Protein AF-A0A7C1I7K1-F1 (afdb_monomer_lite)

pLDDT: mean 94.96, std 5.59, range [52.22, 98.56]

Radius of gyration: 14.06 Å; chains: 1; bounding box: 33×33×34 Å

Sequence (112 aa):
KTIESLLEREELGSTGVGQSIAIPHSKTNGVKELVGVFGVSKKGIDFDALDGEPVNIFFLLLAPEGAAGLMLKALARVSNFLKNKYYRKKILESRDVDAIIKIIEEEEKTKQ

Structure (mmCIF, N/CA/C/O backbone):
data_AF-A0A7C1I7K1-F1
#
_entry.id   AF-A0A7C1I7K1-F1
#
loop_
_atom_site.group_PDB
_atom_site.id
_atom_site.type_symbol
_atom_site.label_atom_id
_atom_site.label_alt_id
_atom_site.label_comp_id
_atom_site.label_asym_id
_atom_site.label_entity_id
_atom_site.label_seq_id
_atom_site.pdbx_PDB_ins_code
_atom_site.Cartn_x
_atom_site.Cartn_y
_atom_site.Cartn_z
_atom_site.occupancy
_atom_site.B_iso_or_equiv
_atom_site.auth_seq_id
_atom_site.auth_comp_id
_atom_site.auth_asym_id
_atom_site.auth_atom_id
_atom_site.pdbx_PDB_model_num
ATOM 1 N N . LYS A 1 1 ? 2.115 -6.194 -19.127 1.00 80.50 1 LYS A N 1
ATOM 2 C CA . LYS A 1 1 ? 3.135 -5.212 -18.680 1.00 80.50 1 LYS A CA 1
ATOM 3 C C . LYS A 1 1 ? 2.946 -4.817 -17.216 1.00 80.50 1 LYS A C 1
ATOM 5 O O . LYS A 1 1 ? 3.358 -5.613 -16.403 1.00 80.50 1 LYS A O 1
ATOM 10 N N . THR A 1 2 ? 2.286 -3.720 -16.810 1.00 93.00 2 THR A N 1
ATOM 11 C CA . THR A 1 2 ? 2.246 -3.367 -15.361 1.00 93.00 2 THR A CA 1
ATOM 12 C C . THR A 1 2 ? 1.567 -4.406 -14.466 1.00 93.00 2 THR A C 1
ATOM 14 O O . THR A 1 2 ? 2.126 -4.757 -13.435 1.00 93.00 2 THR A O 1
ATOM 17 N N . ILE A 1 3 ? 0.383 -4.899 -14.851 1.00 94.75 3 ILE A N 1
ATOM 18 C CA . ILE A 1 3 ? -0.334 -5.927 -14.073 1.00 94.75 3 ILE A CA 1
ATOM 19 C C . ILE A 1 3 ? 0.492 -7.214 -13.996 1.00 94.75 3 ILE A C 1
ATOM 21 O O . ILE A 1 3 ? 0.660 -7.776 -12.928 1.00 94.75 3 ILE A O 1
ATOM 25 N N . GLU A 1 4 ? 1.050 -7.636 -15.125 1.00 95.44 4 GLU A N 1
ATOM 26 C CA . GLU A 1 4 ? 1.912 -8.816 -15.233 1.00 95.44 4 GLU A CA 1
ATOM 27 C C . GLU A 1 4 ? 3.133 -8.727 -14.309 1.00 95.44 4 GLU A C 1
ATOM 29 O O . GLU A 1 4 ? 3.329 -9.621 -13.502 1.00 95.44 4 GLU A O 1
ATOM 34 N N . SER A 1 5 ? 3.870 -7.609 -14.303 1.00 95.19 5 SER A N 1
ATOM 35 C CA . SER A 1 5 ? 5.018 -7.443 -13.399 1.00 95.19 5 SER A CA 1
ATOM 36 C C . SER A 1 5 ? 4.628 -7.426 -11.915 1.00 95.19 5 SER A C 1
ATOM 38 O O . SER A 1 5 ? 5.413 -7.840 -11.066 1.00 95.19 5 SER A O 1
ATOM 40 N N . LEU A 1 6 ? 3.422 -6.950 -11.580 1.00 96.44 6 LEU A N 1
ATOM 41 C CA . LEU A 1 6 ? 2.901 -7.052 -10.214 1.00 96.44 6 LEU A CA 1
ATOM 42 C C . LEU A 1 6 ? 2.605 -8.502 -9.835 1.00 96.44 6 LEU A C 1
ATOM 44 O O . LEU A 1 6 ? 2.976 -8.911 -8.741 1.00 96.44 6 LEU A O 1
ATOM 48 N N . LEU A 1 7 ? 1.973 -9.266 -10.729 1.00 96.44 7 LEU A N 1
ATOM 49 C CA . LEU A 1 7 ? 1.680 -10.681 -10.502 1.00 96.44 7 LEU A CA 1
ATOM 50 C C . LEU A 1 7 ? 2.967 -11.501 -10.373 1.00 96.44 7 LEU A C 1
ATOM 52 O O . LEU A 1 7 ? 3.115 -12.215 -9.391 1.00 96.44 7 LEU A O 1
ATOM 56 N N . GLU A 1 8 ? 3.937 -11.313 -11.272 1.00 96.56 8 GLU A N 1
ATOM 57 C CA . GLU A 1 8 ? 5.263 -11.947 -11.185 1.00 96.56 8 GLU A CA 1
ATOM 58 C C . GLU A 1 8 ? 5.956 -11.636 -9.851 1.00 96.56 8 GLU A C 1
ATOM 60 O O . GLU A 1 8 ? 6.612 -12.494 -9.261 1.00 96.56 8 GLU A O 1
ATOM 65 N N . ARG A 1 9 ? 5.817 -10.403 -9.339 1.00 95.88 9 ARG A N 1
ATOM 66 C CA . ARG A 1 9 ? 6.331 -10.067 -8.010 1.00 95.88 9 ARG A CA 1
ATOM 67 C C . ARG A 1 9 ? 5.565 -10.806 -6.919 1.00 95.88 9 ARG A C 1
ATOM 69 O O . ARG A 1 9 ? 6.208 -11.306 -5.999 1.00 95.88 9 ARG A O 1
AT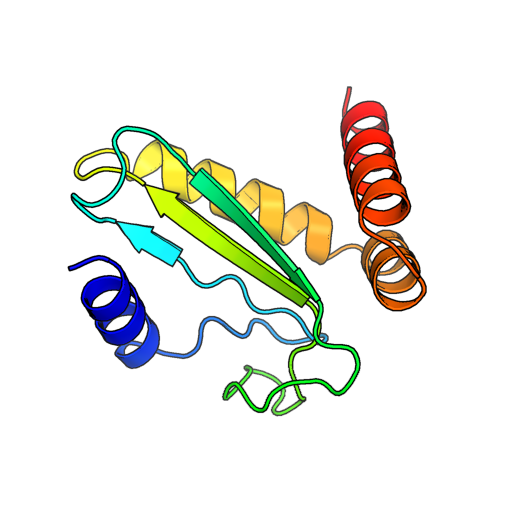OM 76 N N . GLU A 1 10 ? 4.243 -10.832 -6.974 1.00 97.44 10 GLU A N 1
ATOM 77 C CA . GLU A 1 10 ? 3.402 -11.465 -5.956 1.00 97.44 10 GLU A CA 1
ATOM 78 C C . GLU A 1 10 ? 3.636 -12.988 -5.887 1.00 97.44 10 GLU A C 1
ATOM 80 O O . GLU A 1 10 ? 3.658 -13.554 -4.798 1.00 97.44 10 GLU A O 1
ATOM 85 N N . GLU A 1 11 ? 3.948 -13.633 -7.017 1.00 96.94 11 GLU A N 1
ATOM 86 C CA . GLU A 1 11 ? 4.321 -15.057 -7.105 1.00 96.94 11 GLU A CA 1
ATOM 87 C C . GLU A 1 11 ? 5.597 -15.412 -6.323 1.00 96.94 11 GLU A C 1
ATOM 89 O O . GLU A 1 11 ? 5.749 -16.543 -5.862 1.00 96.94 11 GLU A O 1
ATOM 94 N N . LEU A 1 12 ? 6.511 -14.455 -6.114 1.00 96.69 12 LEU A N 1
ATOM 95 C CA . LEU A 1 12 ? 7.692 -14.658 -5.261 1.00 96.69 12 LEU A CA 1
ATOM 96 C C . LEU A 1 12 ? 7.336 -14.764 -3.769 1.00 96.69 12 LEU A C 1
ATOM 98 O O . LEU A 1 12 ? 8.184 -15.130 -2.953 1.00 96.69 12 LEU A O 1
ATOM 102 N N . GLY A 1 13 ? 6.111 -14.392 -3.408 1.00 96.81 13 GLY A N 1
ATOM 103 C CA . GLY A 1 13 ? 5.590 -14.384 -2.053 1.00 96.81 13 GLY A CA 1
ATOM 104 C C . GLY A 1 13 ? 4.753 -13.137 -1.797 1.00 96.81 13 GLY A C 1
ATOM 105 O O . GLY A 1 13 ? 5.128 -12.035 -2.232 1.00 96.81 13 GLY A O 1
ATOM 106 N N . SER A 1 14 ? 3.668 -13.335 -1.037 1.00 97.81 14 SER A N 1
ATOM 107 C CA . SER A 1 14 ? 2.689 -12.297 -0.719 1.00 97.81 14 SER A CA 1
ATOM 108 C C . SER A 1 14 ? 3.351 -11.028 -0.186 1.00 97.81 14 SER A C 1
ATOM 110 O O . SER A 1 14 ? 4.276 -11.043 0.634 1.00 97.81 14 SER A O 1
ATOM 112 N N . THR A 1 15 ? 2.850 -9.896 -0.658 1.00 97.94 15 THR A N 1
ATOM 113 C CA . THR A 1 15 ? 3.160 -8.558 -0.163 1.00 97.94 15 THR A CA 1
ATOM 114 C C . THR A 1 15 ? 2.182 -8.108 0.926 1.00 97.94 15 THR A C 1
ATOM 116 O O . THR A 1 15 ? 2.264 -6.967 1.398 1.00 97.94 15 THR A O 1
ATOM 119 N N . GLY A 1 16 ? 1.292 -9.004 1.368 1.00 97.88 16 GLY A N 1
ATOM 120 C CA . GLY A 1 16 ? 0.508 -8.899 2.592 1.00 97.88 16 GLY A CA 1
ATOM 121 C C . GLY A 1 16 ? 1.398 -9.046 3.825 1.00 97.88 16 GLY A C 1
ATOM 122 O O . GLY A 1 16 ? 1.776 -10.143 4.227 1.00 97.88 16 GLY A O 1
ATOM 123 N N . VAL A 1 17 ? 1.726 -7.924 4.463 1.00 96.25 17 VAL A N 1
ATOM 124 C CA . VAL A 1 17 ? 2.667 -7.872 5.601 1.00 96.25 17 VAL A CA 1
ATOM 125 C C . VAL A 1 17 ? 2.000 -8.134 6.958 1.00 96.25 17 VAL A C 1
ATOM 127 O O . VAL A 1 17 ? 2.650 -8.019 8.000 1.00 96.25 17 VAL A O 1
ATOM 130 N N . GLY A 1 18 ? 0.705 -8.453 6.944 1.00 95.94 18 GLY A N 1
ATOM 131 C CA . GLY A 1 18 ? -0.143 -8.634 8.116 1.00 95.94 18 GLY A CA 1
ATOM 132 C C . GLY A 1 18 ? -0.735 -7.334 8.660 1.00 95.94 18 GLY A C 1
ATOM 133 O O . GLY A 1 18 ? -0.517 -6.241 8.130 1.00 95.94 18 GLY A O 1
ATOM 134 N N . GLN A 1 19 ? -1.516 -7.447 9.734 1.00 96.50 19 GLN A N 1
ATOM 135 C CA . GLN A 1 19 ? -2.252 -6.344 10.366 1.00 96.50 19 GLN A CA 1
ATOM 136 C C . GLN A 1 19 ? -3.170 -5.608 9.373 1.00 96.50 19 GLN A C 1
ATOM 138 O O . GLN A 1 19 ? -3.283 -4.376 9.412 1.00 96.50 19 GLN A O 1
ATOM 143 N N . SER A 1 20 ? -3.805 -6.378 8.484 1.00 97.38 20 SER A N 1
ATOM 144 C CA . SER A 1 20 ? -4.701 -5.912 7.421 1.00 97.38 20 SER A CA 1
ATOM 145 C C . SER A 1 20 ? -4.040 -5.037 6.345 1.00 97.38 20 SER A C 1
ATOM 147 O O . SER A 1 20 ? -4.735 -4.244 5.703 1.00 97.38 20 SER A O 1
ATOM 149 N N . ILE A 1 21 ? -2.721 -5.150 6.139 1.00 98.31 21 ILE A N 1
ATOM 150 C CA . ILE A 1 21 ? -1.956 -4.345 5.174 1.00 98.31 21 ILE A CA 1
ATOM 151 C C . ILE A 1 21 ? -1.341 -5.220 4.081 1.00 98.31 21 ILE A C 1
ATOM 153 O O . ILE A 1 21 ? -0.683 -6.217 4.376 1.00 98.31 21 ILE A O 1
ATOM 157 N N . ALA A 1 22 ? -1.423 -4.752 2.838 1.00 98.25 22 ALA A N 1
ATOM 158 C CA . ALA A 1 22 ? -0.531 -5.162 1.764 1.00 98.25 22 ALA A CA 1
ATOM 159 C C . ALA A 1 22 ? 0.146 -3.947 1.131 1.00 98.25 22 ALA A C 1
ATOM 161 O O . ALA A 1 22 ? -0.426 -2.855 1.035 1.00 98.25 22 ALA A O 1
ATOM 162 N N . ILE A 1 23 ? 1.374 -4.155 0.663 1.00 98.06 23 ILE A N 1
ATOM 163 C CA . ILE A 1 23 ? 2.134 -3.143 -0.071 1.00 98.06 23 ILE A CA 1
ATOM 164 C C . ILE A 1 23 ? 2.586 -3.747 -1.407 1.00 98.06 23 ILE A C 1
ATOM 166 O O . ILE A 1 23 ? 3.782 -4.012 -1.569 1.00 98.06 23 ILE A O 1
ATOM 170 N N . PRO A 1 24 ? 1.667 -4.013 -2.360 1.00 97.94 24 PRO A N 1
ATOM 171 C CA . PRO A 1 24 ? 2.045 -4.513 -3.676 1.00 97.94 24 PRO A CA 1
ATOM 172 C C . PRO A 1 24 ? 3.010 -3.542 -4.347 1.00 97.94 24 PRO A C 1
ATOM 174 O O . PRO A 1 24 ? 2.870 -2.323 -4.232 1.00 97.94 24 PRO A O 1
ATOM 177 N N . HIS A 1 25 ? 4.023 -4.045 -5.038 1.00 97.62 25 HIS A N 1
ATOM 178 C CA . HIS A 1 25 ? 5.004 -3.167 -5.664 1.00 97.62 25 HIS A CA 1
ATOM 179 C C . HIS A 1 25 ? 5.659 -3.816 -6.865 1.00 97.62 25 HIS A C 1
ATOM 181 O O . HIS A 1 25 ? 5.920 -5.008 -6.854 1.00 97.62 25 HIS A O 1
ATOM 187 N N . SER A 1 26 ? 5.978 -3.036 -7.893 1.00 96.50 26 SER A N 1
ATOM 188 C CA . SER A 1 26 ? 6.780 -3.546 -9.003 1.00 96.50 26 SER A CA 1
ATOM 189 C C . SER A 1 26 ? 7.540 -2.449 -9.731 1.00 96.50 26 SER A C 1
ATOM 191 O O . SER A 1 26 ? 7.139 -1.282 -9.761 1.00 96.50 26 SER A O 1
ATOM 193 N N . LYS A 1 27 ? 8.650 -2.844 -10.360 1.00 95.06 27 LYS A N 1
ATOM 194 C CA . LYS A 1 27 ? 9.265 -2.059 -11.431 1.00 95.06 27 LYS A CA 1
ATOM 195 C C . LYS A 1 27 ? 8.504 -2.356 -12.721 1.00 95.06 27 LYS A C 1
ATOM 197 O O . LYS A 1 27 ? 8.139 -3.503 -12.961 1.00 95.06 27 LYS A O 1
ATOM 202 N N . THR A 1 28 ? 8.227 -1.341 -13.527 1.00 94.75 28 THR A N 1
ATOM 203 C CA . THR A 1 28 ? 7.479 -1.498 -14.781 1.00 94.75 28 THR A CA 1
ATOM 204 C C . THR A 1 28 ? 7.832 -0.382 -15.759 1.00 94.75 28 THR A C 1
ATOM 206 O O . THR A 1 28 ? 8.123 0.741 -15.355 1.00 94.75 28 THR A O 1
ATOM 209 N N . ASN A 1 29 ? 7.732 -0.661 -17.057 1.00 93.94 29 ASN A N 1
ATOM 210 C CA . ASN A 1 29 ? 7.791 0.355 -18.113 1.00 93.94 29 ASN A CA 1
ATOM 211 C C . ASN A 1 29 ? 6.466 1.121 -18.307 1.00 93.94 29 ASN A C 1
ATOM 213 O O . ASN A 1 29 ? 6.384 2.005 -19.156 1.00 93.94 29 ASN A O 1
ATOM 217 N N . GLY A 1 30 ? 5.426 0.790 -17.535 1.00 94.56 30 GLY A N 1
ATOM 218 C CA . GLY A 1 30 ? 4.121 1.451 -17.596 1.00 94.56 30 GLY A CA 1
ATOM 219 C C . GLY A 1 30 ? 4.034 2.790 -16.857 1.00 94.56 30 GLY A C 1
ATOM 220 O O . GLY A 1 30 ? 3.016 3.464 -16.977 1.00 94.56 30 G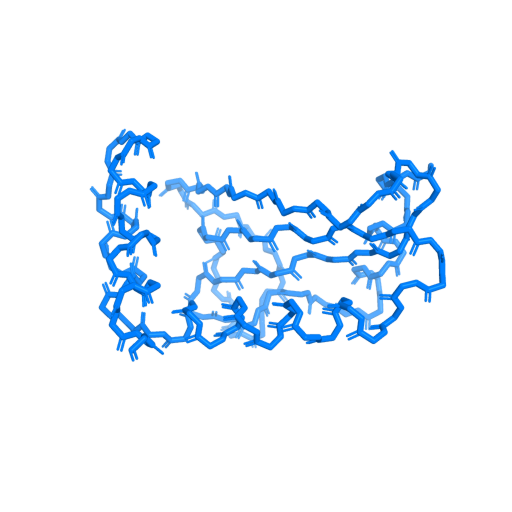LY A O 1
ATOM 221 N N . VAL A 1 31 ? 5.069 3.184 -16.107 1.00 95.56 31 VAL A N 1
ATOM 222 C CA . VAL A 1 31 ? 5.159 4.490 -15.432 1.00 95.56 31 VAL A CA 1
ATOM 223 C C . VAL A 1 31 ? 6.503 5.149 -15.736 1.00 95.56 31 VAL A C 1
ATOM 225 O O . VAL A 1 31 ? 7.505 4.465 -15.931 1.00 95.56 31 VAL A O 1
ATOM 228 N N . LYS A 1 32 ? 6.528 6.484 -15.791 1.00 95.25 32 LYS A N 1
ATOM 229 C CA . LYS A 1 32 ? 7.754 7.268 -16.045 1.00 95.25 32 LYS A CA 1
ATOM 230 C C . LYS A 1 32 ? 8.426 7.772 -14.766 1.00 95.25 32 LYS A C 1
ATOM 232 O O . LYS A 1 32 ? 9.573 8.200 -14.804 1.00 95.25 32 LYS A O 1
ATOM 237 N N . GLU A 1 33 ? 7.720 7.703 -13.646 1.00 95.94 33 GLU A N 1
ATOM 238 C CA . GLU A 1 33 ? 8.148 8.162 -12.327 1.00 95.94 33 GLU A CA 1
ATOM 239 C C . GLU A 1 33 ? 7.598 7.228 -11.242 1.00 95.94 33 GLU A C 1
ATOM 241 O O . GLU A 1 33 ? 6.840 6.304 -11.543 1.00 95.94 33 GLU A O 1
ATOM 246 N N . LEU A 1 34 ? 8.010 7.430 -9.987 1.00 96.88 34 LEU A N 1
ATOM 247 C CA . LEU A 1 34 ? 7.450 6.678 -8.867 1.00 96.88 34 LEU A CA 1
ATOM 248 C C . LEU A 1 34 ? 5.981 7.075 -8.670 1.00 96.88 34 LEU A C 1
ATOM 250 O O . LEU A 1 34 ? 5.682 8.235 -8.405 1.00 96.88 34 LEU A O 1
ATOM 254 N N . VAL A 1 35 ? 5.087 6.095 -8.728 1.00 97.00 35 VAL A N 1
ATOM 255 C CA . VAL A 1 35 ? 3.648 6.263 -8.515 1.00 97.00 35 VAL A CA 1
ATOM 256 C C . VAL A 1 35 ? 3.232 5.467 -7.284 1.00 97.00 35 VAL A C 1
ATOM 258 O O . VAL A 1 35 ? 3.537 4.279 -7.171 1.00 97.00 35 VAL A O 1
ATOM 261 N N . GLY A 1 36 ? 2.518 6.124 -6.371 1.00 96.19 36 GLY A N 1
ATOM 262 C CA . GLY A 1 36 ? 1.834 5.489 -5.248 1.00 96.19 36 GLY A CA 1
ATOM 263 C C . GLY A 1 36 ? 0.325 5.472 -5.470 1.00 96.19 36 GLY A C 1
ATOM 264 O O . GLY A 1 36 ? -0.240 6.469 -5.913 1.00 96.19 36 GLY A O 1
ATOM 265 N N . VAL A 1 37 ? -0.333 4.360 -5.149 1.00 96.38 37 VAL A N 1
ATOM 266 C CA . VAL A 1 37 ? -1.797 4.242 -5.184 1.00 96.38 37 VAL A CA 1
ATOM 267 C C . VAL A 1 37 ? -2.281 3.699 -3.850 1.00 96.38 37 VAL A C 1
ATOM 269 O O . VAL A 1 37 ? -1.802 2.668 -3.382 1.00 96.38 37 VAL A O 1
ATOM 272 N N . PHE A 1 38 ? -3.249 4.387 -3.252 1.00 96.31 38 PHE A N 1
ATOM 273 C CA . PHE A 1 38 ? -3.848 3.995 -1.985 1.00 96.31 38 PHE A CA 1
ATOM 274 C C . PHE A 1 38 ? -5.245 3.415 -2.201 1.00 96.31 38 PHE A C 1
ATOM 276 O O . PHE A 1 38 ? -6.077 4.028 -2.868 1.00 96.31 38 PHE A O 1
ATOM 283 N N . GLY A 1 39 ? -5.511 2.249 -1.620 1.00 95.88 39 GLY A N 1
ATOM 284 C CA . GLY A 1 39 ? -6.797 1.567 -1.708 1.00 95.88 39 GLY A CA 1
ATOM 285 C C . GLY A 1 39 ? -7.246 1.032 -0.354 1.00 95.88 39 GLY A C 1
ATOM 286 O O . GLY A 1 39 ? -6.435 0.549 0.435 1.00 95.88 39 GLY A O 1
ATOM 287 N N . VAL A 1 40 ? -8.553 1.099 -0.088 1.00 97.12 40 VAL A N 1
ATOM 288 C CA . VAL A 1 40 ? -9.157 0.528 1.123 1.00 97.12 40 VAL A CA 1
ATOM 289 C C . VAL A 1 40 ? -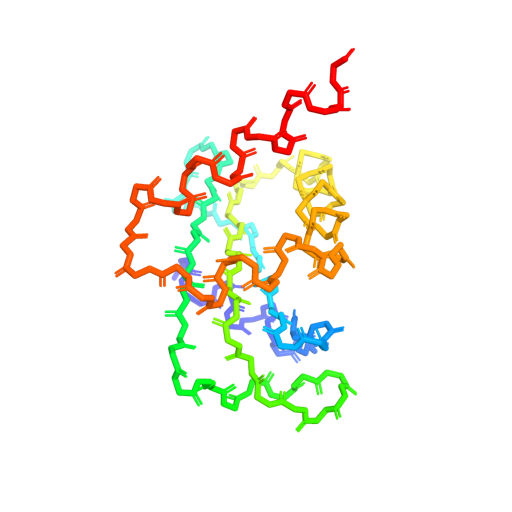10.328 -0.374 0.749 1.00 97.12 40 VAL A C 1
ATOM 291 O O . VAL A 1 40 ? -11.331 0.092 0.212 1.00 97.12 40 VAL A O 1
ATOM 294 N N . SER A 1 41 ? -10.233 -1.658 1.090 1.00 96.94 41 SER A N 1
ATOM 295 C CA . SER A 1 41 ? -11.356 -2.594 1.056 1.00 96.94 41 SER A CA 1
ATOM 296 C C . SER A 1 41 ? -12.051 -2.618 2.414 1.00 96.94 41 SER A C 1
ATOM 298 O O . SER A 1 41 ? -11.465 -3.021 3.419 1.00 96.94 41 SER A O 1
ATOM 300 N N . LYS A 1 42 ? -13.330 -2.227 2.466 1.00 93.19 42 LYS A N 1
ATOM 301 C CA . LYS A 1 42 ? -14.116 -2.264 3.714 1.00 93.19 42 LYS A CA 1
ATOM 302 C C . LYS A 1 42 ? -14.394 -3.680 4.212 1.00 93.19 42 LYS A C 1
ATOM 304 O O . LYS A 1 42 ? -14.475 -3.882 5.415 1.00 93.19 42 LYS A O 1
ATOM 309 N N . LYS A 1 43 ? -14.535 -4.643 3.300 1.00 95.75 43 LYS A N 1
ATOM 310 C CA . LYS A 1 43 ? -14.793 -6.049 3.646 1.00 95.75 43 LYS A CA 1
ATOM 311 C C . LYS A 1 43 ? -13.516 -6.851 3.899 1.00 95.75 43 LYS A C 1
ATOM 313 O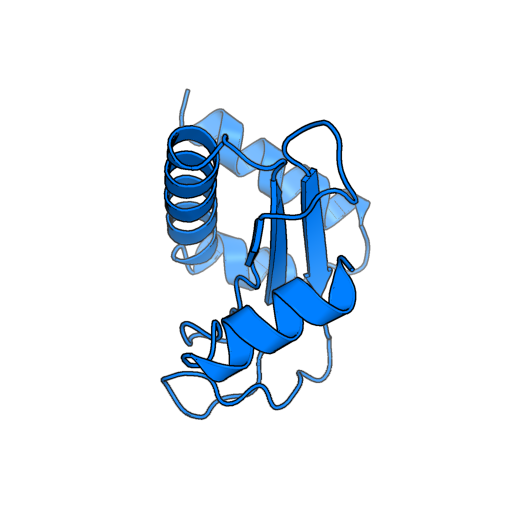 O . LYS A 1 43 ? -13.596 -7.921 4.482 1.00 95.75 43 LYS A O 1
ATOM 318 N N . GLY A 1 44 ? -12.365 -6.327 3.483 1.00 97.69 44 GLY A N 1
ATOM 319 C CA . GLY A 1 44 ? -11.131 -7.098 3.400 1.00 97.69 44 GLY A CA 1
ATOM 320 C C . GLY A 1 44 ? -11.087 -7.933 2.120 1.00 97.69 44 GLY A C 1
ATOM 321 O O . GLY A 1 44 ? -12.106 -8.120 1.451 1.00 97.69 44 GLY A O 1
ATOM 322 N N . ILE A 1 45 ? -9.890 -8.357 1.738 1.00 98.25 45 ILE A N 1
ATOM 323 C CA . ILE A 1 45 ? -9.621 -9.246 0.606 1.00 98.25 45 ILE A CA 1
ATOM 324 C C . ILE A 1 45 ? -8.660 -10.319 1.113 1.00 98.25 45 ILE A C 1
ATOM 326 O O . ILE A 1 45 ? -7.696 -9.990 1.807 1.00 98.25 45 ILE A O 1
ATOM 330 N N . ASP A 1 46 ? -8.939 -11.577 0.785 1.00 97.75 46 ASP A N 1
ATOM 331 C CA . ASP A 1 46 ? -7.984 -12.661 0.995 1.00 97.75 46 ASP A CA 1
ATOM 332 C C . ASP A 1 46 ? -6.785 -12.454 0.061 1.00 97.75 46 ASP A C 1
ATOM 334 O O . ASP A 1 46 ? -6.950 -12.324 -1.153 1.00 97.75 46 ASP A O 1
ATOM 338 N N . PHE A 1 47 ? -5.606 -12.301 0.652 1.00 97.62 47 PHE A N 1
ATOM 339 C CA . PHE A 1 47 ? -4.393 -11.846 -0.029 1.00 97.62 47 PHE A CA 1
ATOM 340 C C . PHE A 1 47 ? -3.163 -12.651 0.414 1.00 97.62 47 PHE A C 1
ATOM 342 O O . PHE A 1 47 ? -2.036 -12.164 0.320 1.00 97.62 47 PHE A O 1
ATOM 349 N N . ASP A 1 48 ? -3.380 -13.845 0.979 1.00 97.38 48 ASP A N 1
ATOM 350 C CA . ASP A 1 48 ? -2.320 -14.712 1.507 1.00 97.38 48 ASP A CA 1
ATOM 351 C C . ASP A 1 48 ? -1.349 -13.964 2.441 1.00 97.38 48 ASP A C 1
ATOM 353 O O . ASP A 1 48 ? -0.127 -14.117 2.366 1.00 97.38 48 ASP A O 1
ATOM 357 N N . ALA A 1 49 ? -1.883 -13.075 3.287 1.00 97.75 49 ALA A N 1
ATOM 358 C CA . ALA A 1 49 ? -1.067 -12.253 4.172 1.00 97.75 49 ALA A CA 1
ATOM 359 C C . ALA A 1 49 ? -0.288 -13.116 5.174 1.00 97.75 49 ALA A C 1
ATOM 361 O O . ALA A 1 49 ? -0.729 -14.193 5.570 1.00 97.75 49 ALA A O 1
ATOM 362 N N . LEU A 1 50 ? 0.857 -12.609 5.639 1.00 96.62 50 LEU A N 1
ATOM 363 C CA . LEU A 1 50 ? 1.769 -13.340 6.527 1.00 96.62 50 LEU A CA 1
ATOM 364 C C . LEU A 1 50 ? 1.109 -13.882 7.811 1.00 96.62 50 LEU A C 1
ATOM 366 O O . LEU A 1 50 ? 1.540 -14.906 8.335 1.00 96.62 50 LEU A O 1
ATOM 370 N N . ASP A 1 51 ? 0.104 -13.183 8.338 1.00 97.31 51 ASP A N 1
ATOM 371 C CA . ASP A 1 51 ? -0.648 -13.573 9.536 1.00 97.31 51 ASP A CA 1
ATOM 372 C C . ASP A 1 51 ? -1.934 -14.361 9.234 1.00 97.31 51 ASP A C 1
ATOM 374 O O . ASP A 1 51 ? -2.633 -14.747 10.167 1.00 97.31 51 ASP A O 1
ATOM 378 N N . GLY A 1 52 ? -2.232 -14.629 7.959 1.00 97.31 52 GLY A N 1
ATOM 379 C CA . GLY A 1 52 ? -3.430 -15.339 7.509 1.00 97.31 52 GLY A CA 1
ATOM 380 C C . GLY A 1 52 ? -4.718 -14.512 7.558 1.00 97.31 52 GLY A C 1
ATOM 381 O O . GLY A 1 52 ? -5.787 -15.041 7.264 1.00 97.31 52 GLY A O 1
ATOM 382 N N . GLU A 1 53 ? -4.641 -13.229 7.920 1.00 97.56 53 GLU A N 1
ATOM 383 C CA . GLU A 1 53 ? -5.812 -12.363 8.046 1.00 97.56 53 GLU A CA 1
ATOM 384 C C . GLU A 1 53 ? -6.110 -11.603 6.738 1.00 97.56 53 GLU A C 1
ATOM 386 O O . GLU A 1 53 ? -5.191 -11.242 5.993 1.00 97.56 53 GLU A O 1
ATOM 391 N N . PRO A 1 54 ? -7.386 -11.271 6.453 1.00 98.25 54 PRO A N 1
ATOM 392 C CA . PRO A 1 54 ? -7.739 -10.461 5.293 1.00 98.25 54 PRO A CA 1
ATOM 393 C C . PRO A 1 54 ? -7.068 -9.081 5.290 1.00 98.25 54 PRO A C 1
ATOM 395 O O . PRO A 1 54 ? -6.944 -8.399 6.314 1.00 98.25 54 PRO A O 1
ATOM 398 N N . VAL A 1 55 ? -6.716 -8.608 4.095 1.00 98.56 55 VAL A N 1
ATOM 399 C CA . VAL A 1 55 ? -6.124 -7.286 3.888 1.00 98.56 55 VAL A CA 1
ATOM 400 C C . VAL A 1 55 ? -7.200 -6.253 3.580 1.00 98.56 55 VAL A C 1
ATOM 402 O O . VAL A 1 55 ? -8.016 -6.414 2.673 1.00 98.56 55 VAL A O 1
ATOM 405 N N . ASN A 1 56 ? -7.174 -5.137 4.307 1.00 98.31 56 ASN A N 1
ATOM 406 C CA . ASN A 1 56 ? -8.070 -4.005 4.090 1.00 98.31 56 ASN A CA 1
ATOM 407 C C . ASN A 1 56 ? -7.356 -2.813 3.456 1.00 98.31 56 ASN A C 1
ATOM 409 O O . ASN A 1 56 ? -7.977 -2.090 2.685 1.00 98.31 56 ASN A O 1
ATOM 413 N N . ILE A 1 57 ? -6.089 -2.577 3.797 1.00 98.19 57 ILE A N 1
ATOM 414 C CA . ILE A 1 57 ? -5.321 -1.410 3.366 1.00 98.19 57 ILE A CA 1
ATOM 415 C C . ILE A 1 57 ? -4.288 -1.852 2.337 1.00 98.19 57 ILE A C 1
ATOM 417 O O . ILE A 1 57 ? -3.418 -2.667 2.633 1.00 98.19 57 ILE A O 1
ATOM 421 N N . PHE A 1 58 ? -4.354 -1.258 1.152 1.00 98.19 58 PHE A N 1
ATOM 422 C CA . PHE A 1 58 ? -3.431 -1.504 0.056 1.00 98.19 58 PHE A CA 1
ATOM 423 C C . PHE A 1 58 ? -2.678 -0.221 -0.268 1.00 98.19 58 PHE A C 1
ATOM 425 O O . PHE A 1 58 ? -3.290 0.822 -0.505 1.00 98.19 58 PHE A O 1
ATOM 432 N N . PHE A 1 59 ? -1.353 -0.305 -0.321 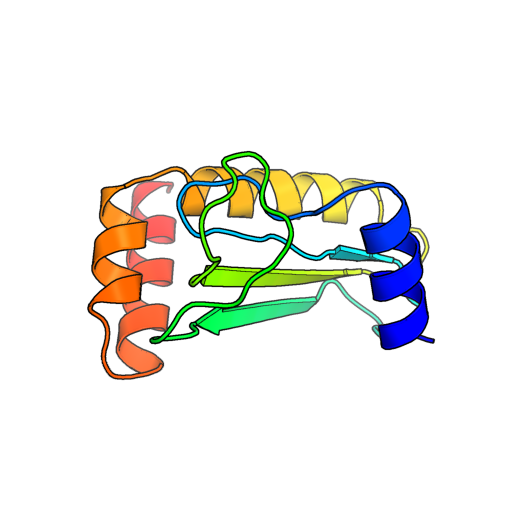1.00 97.75 59 PHE A N 1
ATOM 433 C CA . PHE A 1 59 ? -0.521 0.766 -0.858 1.00 97.75 59 PHE A CA 1
ATOM 434 C C . PHE A 1 59 ? 0.335 0.208 -1.991 1.00 97.75 59 PHE A C 1
ATOM 436 O O . PHE A 1 59 ? 1.381 -0.390 -1.758 1.00 97.75 59 PHE A O 1
ATOM 443 N N . LEU A 1 60 ? -0.113 0.408 -3.227 1.00 98.06 60 LEU A N 1
ATOM 444 C CA . LEU A 1 60 ? 0.613 -0.016 -4.416 1.00 98.06 60 LEU A CA 1
ATOM 445 C C . LEU A 1 60 ? 1.733 0.983 -4.743 1.00 98.06 60 LEU A C 1
ATOM 447 O O . LEU A 1 60 ? 1.491 2.188 -4.793 1.00 98.06 60 LEU A O 1
ATOM 451 N N . LEU A 1 61 ? 2.939 0.482 -5.011 1.00 98.00 61 LEU A N 1
ATOM 452 C CA . LEU A 1 61 ? 4.078 1.273 -5.485 1.00 98.00 61 LEU A CA 1
ATOM 453 C C . LEU A 1 61 ? 4.565 0.788 -6.853 1.00 98.00 61 LEU A C 1
ATOM 455 O O . LEU A 1 61 ? 4.992 -0.353 -7.015 1.00 98.00 61 LEU A O 1
ATOM 459 N N . LEU A 1 62 ? 4.574 1.680 -7.836 1.00 97.62 62 LEU A N 1
ATOM 460 C CA . LEU A 1 62 ? 5.118 1.420 -9.166 1.00 97.62 62 LEU A CA 1
ATOM 461 C C . LEU A 1 62 ? 6.296 2.346 -9.418 1.00 97.62 62 LEU A C 1
ATOM 463 O O . LEU A 1 62 ? 6.191 3.545 -9.184 1.00 97.62 62 LEU A O 1
ATOM 467 N N . ALA A 1 63 ? 7.408 1.816 -9.916 1.00 96.81 63 ALA A N 1
ATOM 468 C CA . ALA A 1 63 ? 8.547 2.643 -10.308 1.00 96.81 63 ALA A CA 1
ATOM 469 C C . ALA A 1 63 ? 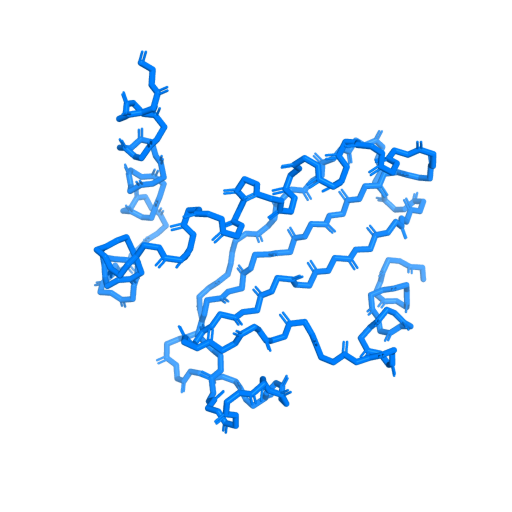9.037 2.282 -11.716 1.00 96.81 63 ALA A C 1
ATOM 471 O O . ALA A 1 63 ? 8.895 1.126 -12.128 1.00 96.81 63 ALA A O 1
ATOM 472 N N . PRO A 1 64 ? 9.657 3.231 -12.439 1.00 96.19 64 PRO A N 1
ATOM 473 C CA . PRO A 1 64 ? 10.307 2.930 -13.702 1.00 96.19 64 PRO A CA 1
ATOM 474 C C . PRO A 1 64 ? 11.480 1.964 -13.499 1.00 96.19 64 PRO A C 1
ATOM 476 O O . PRO A 1 64 ? 12.060 1.842 -12.410 1.00 96.19 64 PRO A O 1
ATOM 479 N N . GLU A 1 65 ? 11.861 1.286 -14.577 1.00 92.19 65 GLU A N 1
ATOM 480 C CA . GLU A 1 65 ? 13.085 0.488 -14.607 1.00 92.19 65 GLU A CA 1
ATOM 481 C C . GLU A 1 65 ? 14.302 1.360 -14.229 1.00 92.19 65 GLU A C 1
ATOM 483 O O . GLU A 1 65 ? 14.399 2.526 -14.605 1.00 92.19 65 GLU A O 1
ATOM 488 N N . GLY A 1 66 ? 15.211 0.825 -13.406 1.00 90.75 66 GLY A N 1
ATOM 489 C CA . GLY A 1 66 ? 16.377 1.558 -12.884 1.00 90.75 66 GLY A CA 1
ATOM 490 C C . GLY A 1 66 ? 16.159 2.331 -11.571 1.00 90.75 66 GLY A C 1
ATOM 491 O O . GLY A 1 66 ? 17.133 2.679 -10.908 1.00 90.75 66 GLY A O 1
ATOM 492 N N . ALA A 1 67 ? 14.921 2.521 -11.101 1.00 93.44 67 ALA A N 1
ATOM 493 C CA . ALA A 1 67 ? 14.626 3.296 -9.885 1.00 93.44 67 ALA A CA 1
ATOM 494 C C . ALA A 1 67 ? 14.626 2.475 -8.571 1.00 93.44 67 ALA A C 1
ATOM 496 O O . ALA A 1 67 ? 13.864 2.760 -7.645 1.00 93.44 67 ALA A O 1
ATOM 497 N N . ALA A 1 68 ? 15.484 1.454 -8.453 1.00 90.50 68 ALA A N 1
ATOM 498 C CA . ALA A 1 68 ? 15.469 0.525 -7.313 1.00 90.50 68 ALA A CA 1
ATOM 499 C C . ALA A 1 68 ? 15.697 1.218 -5.954 1.00 90.50 68 ALA A C 1
ATOM 501 O O . ALA A 1 68 ? 14.965 0.969 -4.997 1.00 90.50 68 ALA A O 1
ATOM 502 N N . GLY A 1 69 ? 16.669 2.133 -5.873 1.00 94.44 69 GLY A N 1
ATOM 503 C CA . GLY A 1 69 ? 16.952 2.865 -4.634 1.00 94.44 69 GLY A CA 1
ATOM 504 C C . GLY A 1 69 ? 15.790 3.758 -4.184 1.00 94.44 69 GLY A C 1
ATOM 505 O O . GLY A 1 69 ? 15.512 3.858 -2.990 1.00 94.44 69 GLY A O 1
ATOM 506 N N . LEU A 1 70 ? 15.079 4.372 -5.135 1.00 94.38 70 LEU A N 1
ATOM 507 C CA . LEU A 1 70 ? 13.892 5.180 -4.853 1.00 94.38 70 LEU A CA 1
ATOM 508 C C . LEU A 1 70 ? 12.734 4.306 -4.349 1.00 94.38 70 LEU A C 1
ATOM 510 O O . LEU A 1 70 ? 12.100 4.650 -3.353 1.00 94.38 70 LEU A O 1
ATOM 514 N N . MET A 1 71 ? 12.512 3.148 -4.978 1.00 95.44 71 MET A N 1
ATOM 515 C CA . MET A 1 71 ? 11.490 2.189 -4.552 1.00 95.44 71 MET A CA 1
ATOM 516 C C . MET A 1 71 ? 11.723 1.693 -3.121 1.00 95.44 71 MET A C 1
ATOM 518 O O . MET A 1 71 ? 10.786 1.679 -2.329 1.00 95.44 71 MET A O 1
ATOM 522 N N . LEU A 1 72 ? 12.959 1.335 -2.756 1.00 95.62 72 LEU A N 1
ATOM 523 C CA . LEU A 1 72 ? 13.272 0.877 -1.396 1.00 95.62 72 LEU A CA 1
ATOM 524 C C . LEU A 1 72 ? 12.990 1.955 -0.342 1.00 95.62 72 LEU A C 1
ATOM 526 O O . LEU A 1 72 ? 12.427 1.658 0.712 1.00 95.62 72 LEU A O 1
ATOM 530 N N . LYS A 1 73 ? 13.322 3.219 -0.637 1.00 96.12 73 LYS A N 1
ATOM 531 C CA . LYS A 1 73 ? 12.991 4.351 0.242 1.00 96.12 73 LYS A CA 1
ATOM 532 C C . LYS A 1 73 ? 11.478 4.520 0.397 1.00 96.12 73 LYS A C 1
ATOM 534 O O . LYS A 1 73 ? 11.001 4.693 1.518 1.00 96.12 73 LYS A O 1
ATOM 539 N N . ALA A 1 74 ? 10.727 4.428 -0.702 1.00 96.25 74 ALA A N 1
ATOM 540 C CA . ALA A 1 74 ? 9.269 4.515 -0.686 1.00 96.25 74 ALA A CA 1
ATOM 541 C C . ALA A 1 74 ? 8.633 3.368 0.117 1.00 96.25 74 ALA A C 1
ATOM 543 O O . ALA A 1 74 ? 7.810 3.618 0.996 1.00 96.25 74 ALA A O 1
ATOM 544 N N . LEU A 1 75 ? 9.081 2.128 -0.103 1.00 96.56 75 LEU A N 1
ATOM 545 C CA . LEU A 1 75 ? 8.632 0.953 0.646 1.00 96.56 75 LEU A CA 1
ATOM 546 C C . LEU A 1 75 ? 8.863 1.118 2.148 1.00 96.56 75 LEU A C 1
ATOM 548 O O . LEU A 1 75 ? 7.946 0.886 2.936 1.00 96.56 75 LEU A O 1
ATOM 552 N N . ALA A 1 76 ? 10.054 1.561 2.558 1.00 95.81 76 ALA A N 1
ATOM 553 C CA . ALA A 1 76 ? 10.361 1.804 3.966 1.00 95.81 76 ALA A CA 1
ATOM 554 C C . ALA A 1 76 ? 9.459 2.894 4.568 1.00 95.81 76 ALA A C 1
ATOM 556 O O . ALA A 1 76 ? 8.933 2.733 5.673 1.00 95.81 76 ALA A O 1
ATOM 557 N N . ARG A 1 77 ? 9.234 3.990 3.832 1.00 94.94 77 ARG A N 1
ATOM 558 C CA . ARG A 1 77 ? 8.377 5.104 4.260 1.00 94.94 77 ARG A CA 1
ATOM 559 C C . ARG A 1 77 ? 6.928 4.668 4.469 1.00 94.94 77 ARG A C 1
ATOM 561 O O . ARG A 1 77 ? 6.360 4.968 5.522 1.00 94.94 77 ARG A O 1
ATOM 568 N N . VAL A 1 78 ? 6.363 3.960 3.493 1.00 95.62 78 VAL A N 1
ATOM 569 C CA . VAL A 1 78 ? 4.988 3.444 3.524 1.00 95.62 78 VAL A CA 1
ATOM 570 C C . VAL A 1 78 ? 4.836 2.387 4.613 1.00 95.62 78 VAL A C 1
ATOM 572 O O . VAL A 1 78 ? 3.916 2.469 5.423 1.00 95.62 78 VAL A O 1
ATOM 575 N N . SER A 1 79 ? 5.782 1.449 4.710 1.00 94.69 79 SER A N 1
ATOM 576 C CA . SER A 1 79 ? 5.777 0.422 5.756 1.00 94.69 79 SER A CA 1
ATOM 577 C C . SER A 1 79 ? 5.778 1.044 7.151 1.00 94.69 79 SER A C 1
ATOM 579 O O . SER A 1 79 ? 5.016 0.622 8.014 1.00 94.69 79 SER A O 1
ATOM 581 N N . ASN A 1 80 ? 6.596 2.073 7.390 1.00 94.19 80 ASN A N 1
ATOM 582 C CA . ASN A 1 80 ? 6.648 2.750 8.688 1.00 94.19 80 ASN A CA 1
ATOM 583 C C . ASN A 1 80 ? 5.372 3.537 9.005 1.00 94.19 80 ASN A C 1
ATOM 585 O O . ASN A 1 80 ? 4.945 3.549 10.157 1.00 94.19 80 ASN A O 1
ATOM 589 N N . PHE A 1 81 ? 4.764 4.177 8.004 1.00 95.06 81 PHE A N 1
ATOM 590 C CA . PHE A 1 81 ? 3.472 4.843 8.161 1.00 95.06 81 PHE A CA 1
ATOM 591 C C . PHE A 1 81 ? 2.387 3.840 8.574 1.00 95.06 81 PHE A C 1
ATOM 593 O O . PHE A 1 81 ? 1.758 3.984 9.623 1.00 95.06 81 PHE A O 1
ATOM 600 N N . LEU A 1 82 ? 2.227 2.773 7.790 1.00 95.69 82 LEU A N 1
ATOM 601 C CA . LEU A 1 82 ? 1.166 1.792 7.992 1.00 95.69 82 LEU A CA 1
ATOM 602 C C . LEU A 1 82 ? 1.408 0.898 9.214 1.00 95.69 82 LEU A C 1
ATOM 604 O O . LEU A 1 82 ? 0.449 0.423 9.812 1.00 95.69 82 LEU A O 1
ATOM 608 N N . LYS A 1 83 ? 2.647 0.724 9.689 1.00 92.38 83 LYS A N 1
ATOM 609 C CA . LYS A 1 83 ? 2.933 0.042 10.968 1.00 92.38 83 LYS A CA 1
ATOM 610 C C . LYS A 1 83 ? 2.361 0.758 12.194 1.00 92.38 83 LYS A C 1
ATOM 612 O O . LYS A 1 83 ? 2.174 0.115 13.229 1.00 92.38 83 LYS A O 1
ATOM 617 N N . ASN A 1 84 ? 2.019 2.039 12.100 1.00 95.31 84 ASN A N 1
ATOM 618 C CA . ASN A 1 84 ? 1.421 2.764 13.211 1.00 95.31 84 ASN A CA 1
ATOM 619 C C . ASN A 1 84 ? -0.083 2.446 13.352 1.00 95.31 84 ASN A C 1
ATOM 621 O O . ASN A 1 84 ? -0.906 2.805 12.507 1.00 95.31 84 ASN A O 1
ATOM 625 N N . LYS A 1 85 ? -0.450 1.814 14.474 1.00 96.31 85 LYS A N 1
ATOM 626 C CA . LYS A 1 85 ? -1.833 1.422 14.795 1.00 96.31 85 LYS A CA 1
ATOM 627 C C . LYS A 1 85 ? -2.812 2.602 14.812 1.00 96.31 85 LYS A C 1
ATOM 629 O O . LYS A 1 85 ? -3.964 2.416 14.426 1.00 96.31 85 LYS A O 1
ATOM 634 N N . TYR A 1 86 ? -2.374 3.791 15.238 1.00 96.19 86 TYR A N 1
ATOM 635 C CA . TYR A 1 86 ? -3.216 4.992 15.260 1.00 96.19 86 TYR A CA 1
ATOM 636 C C . TYR A 1 86 ? -3.671 5.366 13.845 1.00 96.19 86 TYR A C 1
ATOM 638 O O . TYR A 1 86 ? -4.872 5.472 13.595 1.00 96.19 86 TYR A O 1
ATOM 646 N N . TYR A 1 87 ? -2.733 5.461 12.899 1.00 96.25 87 TYR A N 1
ATOM 647 C CA . TYR A 1 87 ? -3.051 5.815 11.516 1.00 96.25 87 TYR A CA 1
ATOM 648 C C . TYR A 1 87 ? -3.882 4.739 10.817 1.00 96.25 87 TYR A C 1
ATOM 650 O O . TYR A 1 87 ? -4.888 5.072 10.192 1.00 96.25 87 TYR A O 1
ATOM 658 N N . ARG A 1 88 ? -3.557 3.448 11.000 1.00 96.19 88 ARG A N 1
ATOM 659 C CA . ARG A 1 88 ? -4.386 2.357 10.453 1.00 96.19 88 ARG A CA 1
ATOM 660 C C . ARG A 1 88 ? -5.836 2.443 10.904 1.00 96.19 88 ARG A C 1
ATOM 662 O O . ARG A 1 88 ? -6.735 2.335 10.077 1.00 96.19 88 ARG A O 1
ATOM 669 N N . LYS A 1 89 ? -6.068 2.651 12.203 1.00 96.94 89 LYS A N 1
ATOM 670 C CA . LYS A 1 89 ? -7.423 2.738 12.753 1.00 96.94 89 LYS A CA 1
ATOM 671 C C . LYS A 1 89 ? -8.201 3.890 12.109 1.00 96.94 89 LYS A C 1
ATOM 673 O O . LYS A 1 89 ? -9.302 3.664 11.614 1.00 96.94 89 LYS A O 1
ATOM 678 N N . LYS A 1 90 ? -7.601 5.084 12.026 1.00 96.88 90 LYS A N 1
ATOM 679 C CA . LYS A 1 90 ? -8.234 6.250 11.385 1.00 96.88 90 LYS A CA 1
ATOM 680 C C . LYS A 1 90 ? -8.570 5.988 9.914 1.00 96.88 90 LYS A C 1
ATOM 682 O O . LYS A 1 90 ? -9.652 6.356 9.463 1.00 96.88 90 LYS A O 1
ATOM 687 N N . ILE A 1 91 ? -7.686 5.320 9.172 1.00 97.12 91 ILE A N 1
ATOM 688 C CA . ILE A 1 91 ? -7.922 4.960 7.764 1.00 97.12 91 ILE A CA 1
ATOM 689 C C . ILE A 1 91 ? -9.116 4.005 7.634 1.00 97.12 91 ILE A C 1
ATOM 691 O O . ILE A 1 91 ? -9.999 4.224 6.806 1.00 97.12 91 ILE A O 1
ATOM 695 N N . LEU A 1 92 ? -9.182 2.959 8.464 1.00 96.25 92 LEU A N 1
ATOM 696 C CA . LEU A 1 92 ? -10.274 1.980 8.413 1.00 96.25 92 LEU A CA 1
ATOM 697 C C . LEU A 1 92 ? -11.634 2.605 8.765 1.00 96.25 92 LEU A C 1
ATOM 699 O O . LEU A 1 92 ? -12.649 2.257 8.154 1.00 96.25 92 LEU A O 1
ATOM 703 N N . GLU A 1 93 ? -11.646 3.573 9.681 1.00 96.12 93 GLU A N 1
ATOM 704 C CA . GLU A 1 93 ? -12.840 4.318 10.106 1.00 96.12 93 GLU A CA 1
ATOM 705 C C . GLU A 1 93 ? -13.239 5.453 9.140 1.00 96.12 93 GLU A C 1
ATOM 707 O O . GLU A 1 93 ? -14.373 5.934 9.190 1.00 96.12 93 GLU A O 1
ATOM 712 N N . SER A 1 94 ? -12.346 5.861 8.231 1.00 95.06 94 SER A N 1
ATOM 713 C CA . SER A 1 94 ? -12.596 6.945 7.269 1.00 95.06 94 SER A CA 1
ATOM 714 C C . SER A 1 94 ? -13.711 6.592 6.284 1.00 95.06 94 SER A C 1
ATOM 716 O O . SER A 1 94 ? -13.833 5.446 5.846 1.00 95.06 94 SER A O 1
ATOM 718 N N . ARG A 1 95 ? -14.536 7.577 5.917 1.00 89.88 95 ARG A N 1
ATOM 719 C CA . ARG A 1 95 ? -15.718 7.379 5.055 1.00 89.88 95 ARG A CA 1
ATOM 720 C C . ARG A 1 95 ? -15.516 7.842 3.615 1.00 89.88 95 ARG A C 1
ATOM 722 O O . ARG A 1 95 ? -16.267 7.415 2.745 1.00 89.88 95 ARG A O 1
ATOM 729 N N . ASP A 1 96 ? -14.503 8.663 3.377 1.00 93.19 96 ASP A N 1
ATOM 730 C CA . ASP A 1 96 ? -14.205 9.267 2.085 1.00 93.19 96 ASP A CA 1
ATOM 731 C C . ASP A 1 96 ? -12.691 9.429 1.880 1.00 93.19 96 ASP A C 1
ATOM 733 O O . ASP A 1 96 ? -11.877 9.183 2.777 1.00 93.19 96 ASP A O 1
ATOM 737 N N . VAL A 1 97 ? -12.329 9.793 0.651 1.00 94.38 97 VAL A N 1
ATOM 738 C CA . VAL A 1 97 ? -10.941 9.966 0.213 1.00 94.38 97 VAL A CA 1
ATOM 739 C C . VAL A 1 97 ? -10.291 11.173 0.894 1.00 94.38 97 VAL A C 1
ATOM 741 O O . VAL A 1 97 ? -9.135 11.082 1.306 1.00 94.38 97 VAL A O 1
ATOM 744 N N . ASP A 1 98 ? -11.031 12.266 1.086 1.00 96.19 98 ASP A N 1
ATOM 745 C CA . ASP A 1 98 ? -10.512 13.501 1.684 1.00 96.19 98 ASP A CA 1
ATOM 746 C C . ASP A 1 98 ? -10.055 13.289 3.133 1.00 96.19 98 ASP A C 1
ATOM 748 O O . ASP A 1 98 ? -9.028 13.824 3.557 1.00 96.19 98 ASP A O 1
ATOM 752 N N . ALA A 1 99 ? -10.783 12.480 3.906 1.00 95.75 99 ALA A N 1
ATOM 753 C CA . ALA A 1 99 ? -10.391 12.098 5.257 1.00 95.75 99 ALA A CA 1
ATOM 754 C C . ALA A 1 99 ? -9.073 11.311 5.268 1.00 95.75 99 ALA A C 1
ATOM 756 O O . ALA A 1 99 ? -8.210 11.574 6.105 1.00 95.75 99 ALA A O 1
ATOM 757 N N . ILE A 1 100 ? -8.888 10.385 4.322 1.00 95.38 100 ILE A N 1
ATOM 758 C CA . ILE A 1 100 ? -7.649 9.604 4.198 1.00 95.38 100 ILE A CA 1
ATOM 759 C C . ILE A 1 100 ? -6.475 10.514 3.829 1.00 95.38 100 ILE A C 1
ATOM 761 O O . ILE A 1 100 ? -5.416 10.406 4.447 1.00 95.38 100 ILE A O 1
ATOM 765 N N . ILE A 1 101 ? -6.664 11.443 2.887 1.00 95.38 101 ILE A N 1
ATOM 766 C CA . ILE A 1 101 ? -5.633 12.420 2.505 1.00 95.38 101 ILE A CA 1
ATOM 767 C C . ILE A 1 101 ? -5.196 13.237 3.728 1.00 95.38 101 ILE A C 1
ATOM 769 O O . ILE A 1 101 ? -4.005 13.296 4.026 1.00 95.38 101 ILE A O 1
ATOM 773 N N . LYS A 1 102 ? -6.144 13.768 4.511 1.00 96.38 102 LYS A N 1
ATOM 774 C CA . LYS A 1 102 ? -5.836 14.526 5.740 1.00 96.38 102 LYS A CA 1
ATOM 775 C C . LYS A 1 102 ? -5.040 13.716 6.763 1.00 96.38 102 LYS A C 1
ATOM 777 O O . LYS A 1 102 ? -4.183 14.270 7.446 1.00 96.38 102 LYS A O 1
ATOM 782 N N . ILE A 1 103 ? -5.312 12.416 6.884 1.00 95.94 103 ILE A N 1
ATOM 783 C CA . ILE A 1 103 ? -4.569 11.523 7.786 1.00 95.94 103 ILE A CA 1
ATOM 784 C C . ILE A 1 103 ? -3.114 11.369 7.327 1.00 95.94 103 ILE A C 1
ATOM 786 O O . ILE A 1 103 ? -2.208 11.361 8.161 1.00 95.94 103 ILE A O 1
ATOM 790 N N . ILE A 1 104 ? -2.884 11.246 6.018 1.00 93.25 104 ILE A N 1
ATOM 791 C CA . ILE A 1 104 ? -1.534 11.153 5.450 1.00 93.25 104 ILE A CA 1
ATOM 792 C C . ILE A 1 104 ? -0.780 12.474 5.678 1.00 93.25 104 ILE A C 1
ATOM 794 O O . ILE A 1 104 ? 0.348 12.454 6.165 1.00 93.25 104 ILE A O 1
ATOM 798 N N . GLU A 1 105 ? -1.421 13.620 5.432 1.00 94.44 105 GLU A N 1
ATOM 799 C CA . GLU A 1 105 ? -0.836 14.948 5.681 1.00 94.44 105 GLU A CA 1
ATOM 800 C C . GLU A 1 105 ? -0.500 15.197 7.165 1.00 94.44 105 GLU A C 1
ATOM 802 O O . GLU A 1 105 ? 0.523 15.806 7.483 1.00 94.44 105 GLU A O 1
ATOM 807 N N . GLU A 1 106 ? -1.353 14.749 8.094 1.00 94.31 106 GLU A N 1
ATOM 808 C CA . GLU A 1 106 ? -1.094 14.801 9.544 1.00 94.31 106 GLU A CA 1
ATOM 809 C C . GLU A 1 106 ? 0.182 14.026 9.905 1.00 94.31 106 GLU A C 1
ATOM 811 O O . GLU A 1 106 ? 1.018 14.499 10.683 1.00 94.31 106 GLU A O 1
ATOM 816 N N . GLU A 1 107 ? 0.363 12.849 9.306 1.00 93.62 107 GLU A N 1
ATOM 817 C CA . GLU A 1 107 ? 1.531 12.017 9.563 1.00 93.62 107 GLU A CA 1
ATOM 818 C C . GLU A 1 107 ? 2.823 12.611 8.999 1.00 93.62 107 GLU A C 1
ATOM 820 O O . GLU A 1 107 ? 3.864 12.533 9.656 1.00 93.62 107 GLU A O 1
ATOM 825 N N . GLU A 1 108 ? 2.759 13.263 7.837 1.00 87.94 108 GLU A N 1
ATOM 826 C CA . GLU A 1 108 ? 3.896 13.988 7.265 1.00 87.94 108 GLU A CA 1
ATOM 827 C C . GLU A 1 108 ? 4.342 15.160 8.139 1.00 87.94 108 GLU A C 1
ATOM 829 O O . GLU A 1 108 ? 5.540 15.324 8.370 1.00 87.94 108 GLU A O 1
ATOM 834 N N . LYS A 1 109 ? 3.396 15.935 8.685 1.00 89.69 109 LYS A N 1
ATOM 835 C CA . LYS A 1 109 ? 3.698 17.069 9.577 1.00 89.69 109 LYS A CA 1
ATOM 836 C C . LYS A 1 109 ? 4.347 16.638 10.887 1.00 89.69 109 LYS A C 1
ATOM 838 O O . LYS A 1 109 ? 5.144 17.380 11.439 1.00 89.69 109 LYS A O 1
ATOM 843 N N . THR A 1 110 ? 4.030 15.443 11.378 1.00 80.69 110 THR A N 1
ATOM 844 C CA . THR A 1 110 ? 4.591 14.914 12.634 1.00 80.69 110 THR A CA 1
ATOM 845 C C . THR A 1 110 ? 6.058 14.476 12.486 1.00 80.69 110 THR A C 1
ATOM 847 O O . THR A 1 110 ? 6.737 14.236 13.482 1.00 80.69 110 THR A O 1
ATOM 850 N N . LYS A 1 111 ? 6.549 14.322 11.250 1.00 67.50 111 LYS A N 1
ATOM 851 C CA . LYS A 1 111 ? 7.921 13.886 10.940 1.00 67.50 111 LYS A CA 1
ATOM 852 C C . LYS A 1 111 ? 8.841 15.009 10.448 1.00 67.50 111 LYS A C 1
ATOM 854 O O . LYS A 1 111 ? 9.997 14.712 10.142 1.00 67.50 111 LYS A O 1
ATOM 859 N N . GLN A 1 112 ? 8.333 16.237 10.343 1.00 52.22 112 GLN A N 1
ATOM 860 C CA . GLN A 1 112 ? 9.127 17.457 10.145 1.00 52.22 112 GLN A CA 1
ATOM 861 C C . GLN A 1 112 ? 9.551 18.018 11.500 1.00 52.22 112 GLN A C 1
ATOM 863 O O . GLN A 1 112 ? 10.701 18.499 11.579 1.00 52.22 112 GLN A O 1
#

Secondary structure (DSSP, 8-state):
-HHHHHHHHHHTS--EEETTEE--EEE-TT-SS-EEEEEEEEEEE----TTSPPEEEEEEEEE-TT-HHHHHHHHHHHHHHHT-HHHHHHHHH--SHHHHHHHHHHHHHTT-

Foldseek 3Di:
DVVVQQVVVCVVDFQQQDPQEGEGEGADPPDPAKDKDWFADLVFDQGVHPVRDGHGIYIYIYGYPPCVVVVVVVCVVVCVQCVDPVLVVQVSVDDDPVSNVVSVVVVVVVVD